Protein AF-A0A6P8LRF5-F1 (afdb_monomer_lite)

Organism: Bombus impatiens (NCBI:txid132113)

Secondary structure (DSSP, 8-state):
-------------GGG---GGGGTT-------GGGS-------GGGS----S--------------

Sequence (66 aa):
MTTNLWVEQSWYDYKLRWEPKEYGGVHMLHVPSDHIWRPDIVLYNNLPHAEGTGKGQKRSKKERRE

Foldseek 3Di:
DDDDDDDDDDDDDPVPDDDCVVVVNDPDDDDDPVVDDDDDDDDPVPDPPDPDDDDPPPPPPPPPDD

Radius of gyration: 18.05 Å; chains: 1; bounding box: 41×29×47 Å

pLDDT: mean 76.76, std 19.62, range [41.16, 96.0]

InterPro domains:
  IPR006201 Neurotransmitter-gated ion-channel [PR00252] (2-18)
  IPR006201 Neurotransmitter-gated ion-channel [PR00252] (35-46)
  IPR006201 Neurotransmitter-gated ion-channel [PTHR18945] (1-51)
  IPR006202 Neurotransmitter-gated ion-channel ligand-binding domain [PF02931] (1-48)
  IPR036734 Neurotransmitter-gated ion-channel ligand-binding domain superfamily [G3DSA:2.70.170.10] (1-64)
  IPR036734 Neurotransmitter-gated ion-channel ligand-binding domain superfamily [SSF63712] (1-47)

Structure (mmCIF, N/CA/C/O backbone):
data_AF-A0A6P8LRF5-F1
#
_entry.id   AF-A0A6P8LRF5-F1
#
loop_
_atom_site.group_PDB
_atom_site.id
_atom_site.type_symbol
_atom_site.label_atom_id
_atom_site.label_alt_id
_atom_site.label_comp_id
_atom_site.label_asym_id
_atom_site.label_entity_id
_atom_site.label_seq_id
_atom_site.pdbx_PDB_ins_code
_atom_site.Cartn_x
_atom_site.Cartn_y
_atom_site.Cartn_z
_atom_site.occupancy
_atom_site.B_iso_or_equiv
_atom_site.auth_seq_id
_atom_site.auth_comp_id
_atom_site.auth_asym_id
_atom_site.auth_atom_id
_atom_site.pdbx_PDB_model_num
ATOM 1 N N . MET A 1 1 ? 23.271 -11.356 -14.400 1.00 73.94 1 MET A N 1
ATOM 2 C CA . MET A 1 1 ? 23.128 -11.735 -12.976 1.00 73.94 1 MET A CA 1
ATOM 3 C C . MET A 1 1 ? 21.649 -11.649 -12.629 1.00 73.94 1 MET A C 1
ATOM 5 O O . MET A 1 1 ? 21.012 -10.718 -13.107 1.00 73.94 1 MET A O 1
ATOM 9 N N . THR A 1 2 ? 21.110 -12.594 -11.858 1.00 79.38 2 THR A N 1
ATOM 10 C CA . THR A 1 2 ? 19.695 -12.608 -11.443 1.00 79.38 2 THR A CA 1
ATOM 11 C C . THR A 1 2 ? 19.644 -12.554 -9.921 1.00 79.38 2 THR A C 1
ATOM 13 O O . THR A 1 2 ? 20.282 -13.381 -9.273 1.00 79.38 2 THR A O 1
ATOM 16 N N . THR A 1 3 ? 18.905 -11.597 -9.360 1.00 85.06 3 THR A N 1
ATOM 17 C CA . THR A 1 3 ? 18.801 -11.387 -7.908 1.00 85.06 3 THR A CA 1
ATOM 18 C C . THR A 1 3 ? 17.332 -11.384 -7.502 1.00 85.06 3 THR A C 1
ATOM 20 O O . THR A 1 3 ? 16.531 -10.676 -8.109 1.00 85.06 3 THR A O 1
ATOM 23 N N . ASN A 1 4 ? 16.981 -12.154 -6.471 1.00 89.44 4 ASN A N 1
ATOM 24 C CA . ASN A 1 4 ? 15.652 -12.122 -5.861 1.00 89.44 4 ASN A CA 1
ATOM 25 C C . ASN A 1 4 ? 15.605 -11.006 -4.818 1.00 89.44 4 ASN A C 1
ATOM 27 O O . ASN A 1 4 ? 16.425 -10.991 -3.901 1.00 89.44 4 ASN A O 1
ATOM 31 N N . LEU A 1 5 ? 14.658 -10.079 -4.962 1.00 88.56 5 LEU A N 1
ATOM 32 C CA . LEU A 1 5 ? 14.518 -8.915 -4.090 1.00 88.56 5 LEU A CA 1
ATOM 33 C C . LEU A 1 5 ? 13.049 -8.714 -3.714 1.00 88.56 5 LEU A C 1
ATOM 35 O O . LEU A 1 5 ? 12.161 -8.877 -4.550 1.00 88.56 5 LEU A O 1
ATOM 39 N N . TRP A 1 6 ? 12.818 -8.312 -2.467 1.00 91.19 6 TRP A N 1
ATOM 40 C CA . TRP A 1 6 ? 11.530 -7.805 -2.004 1.00 91.19 6 TRP A CA 1
ATOM 41 C C . TRP A 1 6 ? 11.554 -6.282 -2.071 1.00 91.19 6 TRP A C 1
ATOM 43 O O . TRP A 1 6 ? 12.488 -5.658 -1.572 1.00 91.19 6 TRP A O 1
ATOM 53 N N . VAL A 1 7 ? 10.543 -5.690 -2.705 1.00 89.00 7 VAL A N 1
ATOM 54 C CA . VAL A 1 7 ? 10.421 -4.234 -2.841 1.00 89.00 7 VAL A CA 1
ATOM 55 C C . VAL A 1 7 ? 9.213 -3.776 -2.040 1.00 89.00 7 VA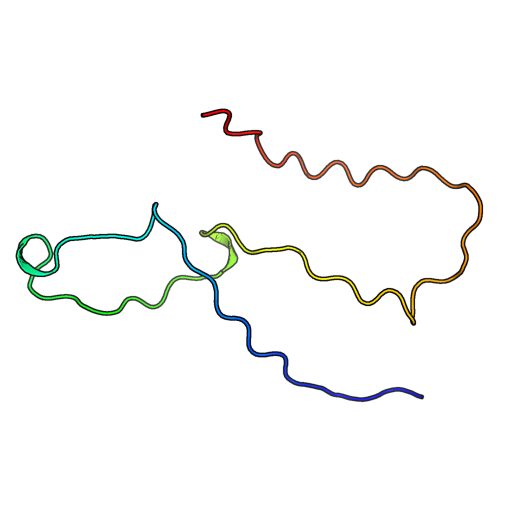L A C 1
ATOM 57 O O . VAL A 1 7 ? 8.074 -4.029 -2.430 1.00 89.00 7 VAL A O 1
ATOM 60 N N . GLU A 1 8 ? 9.469 -3.101 -0.926 1.00 92.12 8 GLU A N 1
ATOM 61 C CA . GLU A 1 8 ? 8.438 -2.432 -0.138 1.00 92.12 8 GLU A CA 1
ATOM 62 C C . GLU A 1 8 ? 8.091 -1.082 -0.780 1.00 92.12 8 GLU A C 1
ATOM 64 O O . GLU A 1 8 ? 8.973 -0.336 -1.207 1.00 92.12 8 GLU A O 1
ATOM 69 N N . GLN A 1 9 ? 6.797 -0.781 -0.893 1.00 90.62 9 GLN A N 1
ATOM 70 C CA . GLN A 1 9 ? 6.301 0.455 -1.494 1.00 90.62 9 GLN A CA 1
ATOM 71 C C . GLN A 1 9 ? 5.252 1.080 -0.587 1.00 90.62 9 GLN A C 1
ATOM 73 O O . GLN A 1 9 ? 4.273 0.426 -0.232 1.00 90.62 9 GLN A O 1
ATOM 78 N N . SER A 1 10 ? 5.426 2.367 -0.306 1.00 92.06 10 SER A N 1
ATOM 79 C CA . SER A 1 10 ? 4.498 3.165 0.488 1.00 92.06 10 SER A CA 1
ATOM 80 C C . SER A 1 10 ? 4.180 4.443 -0.270 1.00 92.06 10 SER A C 1
ATOM 82 O O . SER A 1 10 ? 5.081 5.162 -0.701 1.00 92.06 10 SER A O 1
ATOM 84 N N . TRP A 1 11 ? 2.894 4.726 -0.449 1.00 92.50 11 TRP A N 1
ATOM 85 C CA . TRP A 1 11 ? 2.423 5.966 -1.055 1.00 92.50 11 TRP A CA 1
ATOM 86 C C . TRP A 1 11 ? 1.205 6.488 -0.308 1.00 92.5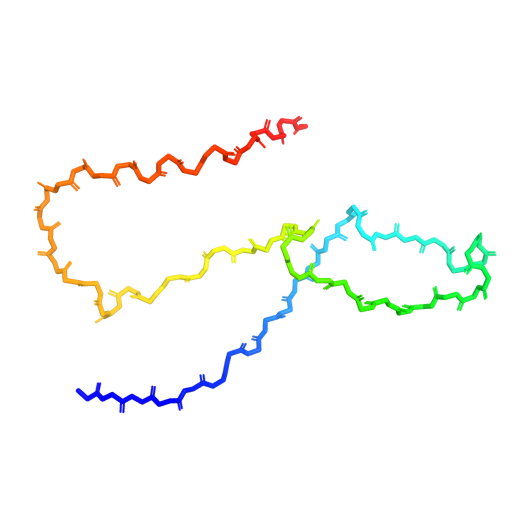0 11 TRP A C 1
ATOM 88 O O . TRP A 1 11 ? 0.581 5.788 0.488 1.00 92.50 11 TRP A O 1
ATOM 98 N N . TYR A 1 12 ? 0.882 7.746 -0.579 1.00 92.25 12 TYR A N 1
ATOM 99 C CA . TYR A 1 12 ? -0.245 8.426 0.020 1.00 92.25 12 TYR A CA 1
ATOM 100 C C . TYR A 1 12 ? -1.390 8.554 -0.992 1.00 92.25 12 TYR A C 1
ATOM 102 O O . TYR A 1 12 ? -1.209 9.184 -2.033 1.00 92.25 12 TYR A O 1
ATOM 110 N N . ASP A 1 13 ? -2.567 8.001 -0.689 1.00 92.50 13 ASP A N 1
ATOM 111 C CA . ASP A 1 13 ? -3.770 8.146 -1.518 1.00 92.50 13 ASP A CA 1
ATOM 112 C C . ASP A 1 13 ? -4.844 8.944 -0.766 1.00 92.50 13 ASP A C 1
ATOM 114 O O . ASP A 1 13 ? -5.327 8.539 0.292 1.00 92.50 13 ASP A O 1
ATOM 118 N N . TYR A 1 14 ? -5.225 10.102 -1.308 1.00 91.38 14 TYR A N 1
ATOM 119 C CA . TYR A 1 14 ? -6.242 10.962 -0.701 1.00 91.38 14 TYR A CA 1
ATOM 120 C C . TYR A 1 14 ? -7.658 10.380 -0.802 1.00 91.38 14 TYR A C 1
ATOM 122 O O . TYR A 1 14 ? -8.506 10.739 0.012 1.00 91.38 14 TYR A O 1
ATOM 130 N N . LYS A 1 15 ? -7.918 9.478 -1.760 1.00 90.12 15 LYS A N 1
ATOM 131 C CA . LYS A 1 15 ? -9.221 8.813 -1.935 1.00 90.12 15 LYS A CA 1
ATOM 132 C C . LYS A 1 15 ? -9.441 7.681 -0.937 1.00 90.12 15 LYS A C 1
ATOM 134 O O . LYS A 1 15 ? -10.576 7.254 -0.762 1.00 90.12 15 LYS A O 1
ATOM 139 N N . LEU A 1 16 ? -8.379 7.216 -0.281 1.00 92.44 16 LEU A N 1
ATO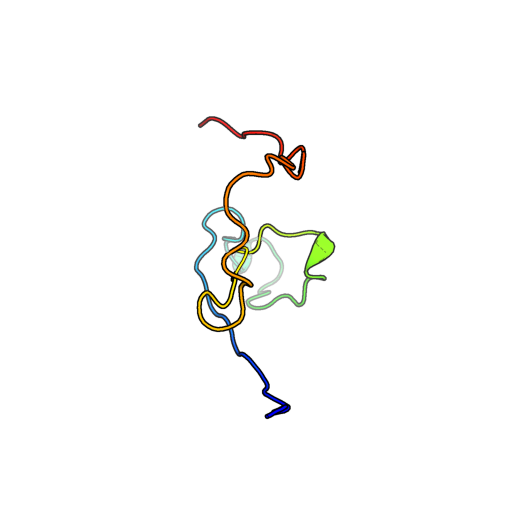M 140 C CA . LEU A 1 16 ? -8.421 6.177 0.751 1.00 92.44 16 LEU A CA 1
ATOM 141 C C . LEU A 1 16 ? -8.334 6.768 2.168 1.00 92.44 16 LEU A C 1
ATOM 143 O O . LEU A 1 16 ? -7.873 6.105 3.089 1.00 92.44 16 LEU A O 1
ATOM 147 N N . ARG A 1 17 ? -8.757 8.024 2.352 1.00 91.69 17 ARG A N 1
ATOM 148 C CA . ARG A 1 17 ? -8.901 8.651 3.673 1.00 91.69 17 ARG A CA 1
ATOM 149 C C . ARG A 1 17 ? -10.333 8.480 4.173 1.00 91.69 17 ARG A C 1
ATOM 151 O O . ARG A 1 17 ? -11.271 8.709 3.415 1.00 91.69 17 ARG A O 1
ATOM 158 N N . TRP A 1 18 ? -10.496 8.161 5.452 1.00 93.94 18 TRP A N 1
ATOM 159 C CA . TRP A 1 18 ? -11.796 8.148 6.127 1.00 93.94 18 TRP A CA 1
ATOM 160 C C . TRP A 1 18 ? -11.651 8.576 7.592 1.00 93.94 18 TRP A C 1
ATOM 162 O O . TRP A 1 18 ? -10.553 8.522 8.148 1.00 93.94 18 TRP A O 1
ATOM 172 N N . GLU A 1 19 ? -12.753 9.004 8.212 1.00 95.44 19 GLU A N 1
ATOM 173 C CA . GLU A 1 19 ? -12.819 9.290 9.649 1.00 95.44 19 GLU A CA 1
ATOM 174 C C . GLU A 1 19 ? -13.161 7.994 10.407 1.00 95.44 19 GLU A C 1
ATOM 176 O O . GLU A 1 19 ? -14.266 7.473 10.245 1.00 95.44 19 GLU A O 1
ATOM 181 N N . PRO A 1 20 ? -12.271 7.445 11.255 1.00 95.31 20 PRO A N 1
ATOM 182 C CA . PRO A 1 20 ? -12.500 6.160 11.920 1.00 95.31 20 PRO A CA 1
ATOM 183 C C . PRO A 1 20 ? -13.800 6.106 12.727 1.00 95.31 20 PRO A C 1
ATOM 185 O O . PRO A 1 20 ? -14.439 5.057 12.789 1.00 95.31 20 PRO A O 1
ATOM 188 N N . LYS A 1 21 ? -14.233 7.233 13.309 1.00 95.62 21 LYS A N 1
ATOM 189 C CA . LYS A 1 21 ? -15.472 7.318 14.102 1.00 95.62 21 LYS A CA 1
ATOM 190 C C . LYS A 1 21 ? -16.729 6.988 13.296 1.00 95.62 21 LYS A C 1
ATOM 192 O O . LYS A 1 21 ? -17.671 6.440 13.859 1.00 95.62 21 LYS A O 1
ATOM 197 N N . GLU A 1 22 ? -16.732 7.275 11.998 1.00 96.00 22 GLU A N 1
ATOM 198 C CA . GLU A 1 22 ? -17.862 6.982 11.107 1.00 96.00 22 GLU A CA 1
ATOM 199 C C . GLU A 1 22 ? -17.909 5.503 10.688 1.00 96.00 22 GLU A C 1
ATOM 201 O O . GLU A 1 22 ? -18.950 5.008 10.266 1.00 96.00 22 GLU A O 1
ATOM 206 N N . TYR A 1 23 ? -16.801 4.775 10.861 1.00 92.94 23 TYR A N 1
ATOM 207 C CA . TYR A 1 23 ? -16.624 3.389 10.417 1.00 92.94 23 TYR A CA 1
ATOM 208 C C . TYR A 1 23 ? -16.284 2.449 11.584 1.00 92.94 23 TYR A C 1
ATOM 210 O O . TYR A 1 23 ? -15.491 1.522 11.437 1.00 92.94 23 TYR A O 1
ATOM 218 N N . GLY A 1 24 ? -16.853 2.690 12.770 1.00 93.00 24 GLY A N 1
ATOM 219 C CA . GLY A 1 24 ? -16.717 1.786 13.923 1.00 93.00 24 GLY A CA 1
ATOM 220 C C . GLY A 1 24 ? -15.318 1.736 14.550 1.00 93.00 24 GLY A C 1
ATOM 221 O O . GLY A 1 24 ? -14.968 0.746 15.185 1.00 93.00 24 GLY A O 1
ATOM 222 N N . GLY A 1 25 ? -14.508 2.781 14.369 1.00 94.44 25 GLY A N 1
ATOM 223 C CA . GLY A 1 25 ? -13.145 2.869 14.900 1.00 94.44 25 GLY A CA 1
ATOM 224 C C . GLY A 1 25 ? -12.092 2.143 14.059 1.00 94.44 25 GLY A C 1
ATOM 225 O O . GLY A 1 25 ? -10.999 1.871 14.551 1.00 94.44 25 GLY A O 1
ATOM 226 N N . VAL A 1 26 ? -12.388 1.805 12.800 1.00 95.12 26 VAL A N 1
ATOM 227 C CA . VAL A 1 26 ? -11.421 1.133 11.921 1.00 95.12 26 VAL A CA 1
ATOM 228 C C . VAL A 1 26 ? -10.327 2.116 11.503 1.00 95.12 26 VAL A C 1
ATOM 230 O O . VAL A 1 26 ? -10.597 3.098 10.819 1.00 95.12 26 VAL A O 1
ATOM 233 N N . HIS A 1 27 ? -9.081 1.833 11.888 1.00 92.69 27 HIS A N 1
ATOM 234 C CA . HIS A 1 27 ? -7.904 2.641 11.534 1.00 92.69 27 HIS A CA 1
ATOM 235 C C . HIS A 1 27 ? -7.059 2.038 10.405 1.00 92.69 27 HIS A C 1
ATOM 237 O O . HIS A 1 27 ? -6.243 2.737 9.810 1.00 92.69 27 HIS A O 1
ATOM 243 N N . MET A 1 28 ? -7.231 0.746 10.111 1.00 92.81 28 MET A N 1
ATOM 244 C CA . MET A 1 28 ? -6.427 0.024 9.129 1.00 92.81 28 MET A CA 1
ATOM 245 C C . MET A 1 28 ? -7.288 -0.969 8.355 1.00 92.81 28 MET A C 1
ATOM 247 O O . MET A 1 28 ? -8.153 -1.628 8.930 1.00 92.81 28 MET A O 1
ATOM 251 N N . LEU A 1 29 ? -7.027 -1.083 7.054 1.00 92.06 29 LEU A N 1
ATOM 252 C CA . LEU A 1 29 ? -7.728 -1.988 6.153 1.00 92.06 29 LEU A CA 1
ATOM 253 C C . LEU A 1 29 ? -6.723 -2.686 5.237 1.00 92.06 29 LEU A C 1
ATOM 255 O O . LEU A 1 29 ? -5.818 -2.051 4.698 1.00 92.06 29 LEU A O 1
ATOM 259 N N . HIS A 1 30 ? -6.900 -3.989 5.036 1.00 92.56 30 HIS A N 1
ATOM 260 C CA . HIS A 1 30 ? -6.133 -4.754 4.058 1.00 92.56 30 HIS A CA 1
ATOM 261 C C . HIS A 1 30 ? -6.958 -4.876 2.777 1.00 92.56 30 HIS A C 1
ATOM 263 O O . HIS A 1 30 ? -7.974 -5.569 2.752 1.00 92.56 30 HIS A O 1
ATOM 269 N N . VAL A 1 31 ? -6.529 -4.188 1.718 1.00 90.62 31 VAL A N 1
ATOM 270 C CA . VAL A 1 31 ? -7.226 -4.170 0.425 1.00 90.62 31 VAL A CA 1
ATOM 271 C C . VAL A 1 31 ? -6.376 -4.884 -0.629 1.00 90.62 31 VAL A C 1
ATOM 273 O O . VAL A 1 31 ? -5.177 -4.606 -0.725 1.00 90.62 31 VAL A O 1
ATOM 276 N N . PRO A 1 32 ? -6.961 -5.780 -1.447 1.00 93.25 32 PRO A N 1
ATOM 277 C CA . PRO A 1 32 ? -6.275 -6.347 -2.601 1.00 93.25 32 PRO A CA 1
ATOM 278 C C . PRO A 1 32 ? -5.762 -5.247 -3.531 1.00 93.25 32 PRO A C 1
ATOM 280 O O . PRO A 1 32 ? -6.482 -4.303 -3.858 1.00 93.25 32 PRO A O 1
ATOM 283 N N . SER A 1 33 ? -4.519 -5.376 -3.992 1.00 88.62 33 SER A N 1
ATOM 284 C CA . SER A 1 33 ? -3.886 -4.336 -4.807 1.00 88.62 33 SER A CA 1
ATOM 285 C C . SER A 1 33 ? -4.590 -4.067 -6.138 1.00 88.62 33 SER A C 1
ATOM 287 O O . SER A 1 33 ? -4.450 -2.974 -6.672 1.00 88.62 33 SER A O 1
ATOM 289 N N . ASP A 1 34 ? -5.350 -5.029 -6.660 1.00 90.44 34 ASP A N 1
ATOM 290 C CA . ASP A 1 34 ? -6.073 -4.891 -7.930 1.00 90.44 34 ASP A CA 1
ATOM 291 C C . ASP A 1 34 ? -7.278 -3.941 -7.835 1.0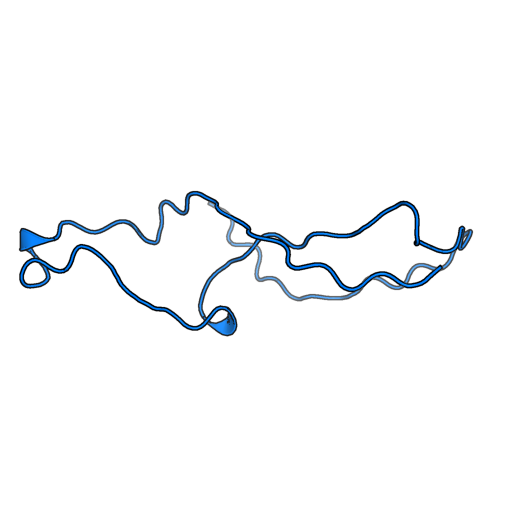0 90.44 34 ASP A C 1
ATOM 293 O O . ASP A 1 34 ? -7.804 -3.496 -8.853 1.00 90.44 34 ASP A O 1
ATOM 297 N N . HIS A 1 35 ? -7.716 -3.608 -6.617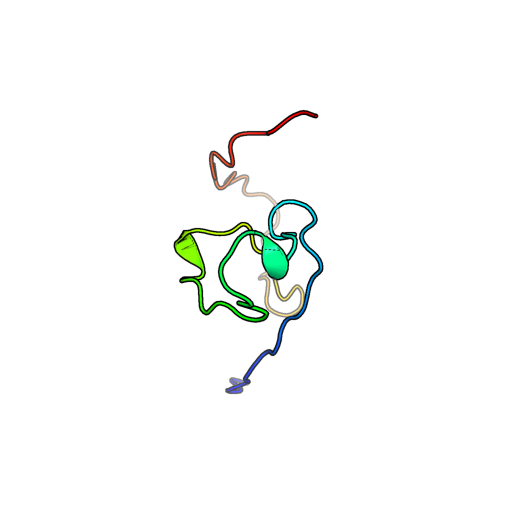 1.00 89.25 35 HIS A N 1
ATOM 298 C CA . HIS A 1 35 ? -8.853 -2.717 -6.374 1.00 89.25 35 HIS A CA 1
ATOM 299 C C . HIS A 1 35 ? -8.446 -1.259 -6.145 1.00 89.25 35 HIS A C 1
ATOM 301 O O . HIS A 1 35 ? -9.312 -0.384 -6.106 1.00 89.25 35 HIS A O 1
ATOM 307 N N . ILE A 1 36 ? -7.149 -0.982 -5.987 1.00 92.25 36 ILE A N 1
ATOM 308 C CA . ILE A 1 36 ? -6.637 0.360 -5.711 1.00 92.25 36 ILE A CA 1
ATOM 309 C C . ILE A 1 36 ? -5.654 0.797 -6.787 1.00 92.25 36 ILE A C 1
ATOM 311 O O . ILE A 1 36 ? -5.023 -0.005 -7.476 1.00 92.25 36 ILE A O 1
ATOM 315 N N . TRP A 1 37 ? -5.507 2.107 -6.938 1.00 91.44 37 TRP A N 1
ATOM 316 C CA . TRP A 1 37 ? -4.440 2.636 -7.765 1.00 91.44 37 TRP A CA 1
ATOM 317 C C . TRP A 1 37 ? -3.092 2.396 -7.074 1.00 91.44 37 TRP A C 1
ATOM 319 O O . TRP A 1 37 ? -2.932 2.691 -5.892 1.00 91.44 37 TRP A O 1
ATOM 329 N N . ARG A 1 38 ? -2.114 1.896 -7.830 1.00 90.44 38 ARG A N 1
ATOM 330 C CA . ARG A 1 38 ? -0.712 1.777 -7.416 1.00 90.44 38 ARG A CA 1
ATOM 331 C C . ARG A 1 38 ? 0.189 2.380 -8.502 1.00 90.44 38 ARG A C 1
ATOM 333 O O . ARG A 1 38 ? -0.160 2.274 -9.689 1.00 90.44 38 ARG A O 1
ATOM 340 N N . PRO A 1 39 ? 1.311 3.028 -8.144 1.00 88.00 39 PRO A N 1
ATOM 341 C CA . PRO A 1 39 ? 2.312 3.444 -9.119 1.00 88.00 39 PRO A CA 1
ATOM 342 C C . PRO A 1 39 ? 2.892 2.245 -9.881 1.00 88.00 39 PRO A C 1
ATOM 344 O O . PRO A 1 39 ? 3.125 1.175 -9.320 1.00 88.00 39 PRO A O 1
ATOM 347 N N . ASP A 1 40 ? 3.140 2.441 -11.174 1.00 85.69 40 ASP A N 1
ATOM 348 C CA . ASP A 1 40 ? 3.830 1.467 -12.017 1.00 85.69 40 ASP A CA 1
ATOM 349 C C . ASP A 1 40 ? 5.345 1.746 -11.9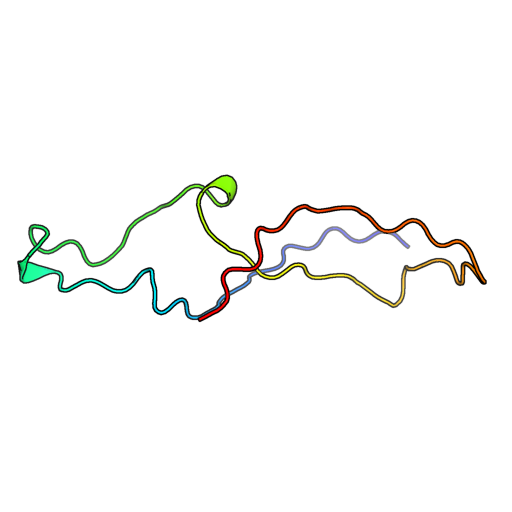44 1.00 85.69 40 ASP A C 1
ATOM 351 O O . ASP A 1 40 ? 5.800 2.789 -12.413 1.00 85.69 40 ASP A O 1
ATOM 355 N N . ILE A 1 41 ? 6.126 0.845 -11.330 1.00 84.50 41 ILE A N 1
ATOM 356 C CA . ILE A 1 41 ? 7.587 0.984 -11.168 1.00 84.50 41 ILE A CA 1
ATOM 357 C C . ILE A 1 41 ? 8.309 0.089 -12.180 1.00 84.50 41 ILE A C 1
ATOM 359 O O . ILE A 1 41 ? 8.033 -1.108 -12.264 1.00 84.50 41 ILE A O 1
ATOM 363 N N . VAL A 1 42 ? 9.258 0.663 -12.926 1.00 83.31 42 VAL A N 1
ATOM 364 C CA . VAL A 1 42 ? 10.077 -0.044 -13.924 1.00 83.31 42 VAL A CA 1
ATOM 365 C C . VAL A 1 42 ? 11.567 0.159 -13.656 1.00 83.31 42 VAL A C 1
ATOM 367 O O . VAL A 1 42 ? 12.004 1.249 -13.287 1.00 83.31 42 VAL A O 1
ATOM 370 N N . LEU A 1 43 ? 12.361 -0.896 -13.848 1.00 81.12 43 LEU A N 1
ATOM 371 C CA . LEU A 1 43 ? 13.814 -0.849 -13.696 1.00 81.12 43 LEU A CA 1
ATOM 372 C C . LEU A 1 43 ? 14.476 -0.537 -15.042 1.00 81.12 43 LEU A C 1
ATOM 374 O O . LEU A 1 43 ? 14.566 -1.405 -15.906 1.00 81.12 43 LEU A O 1
ATOM 378 N N . TYR A 1 44 ? 14.984 0.687 -15.196 1.00 73.00 44 TYR A N 1
ATOM 379 C CA . TYR A 1 44 ? 15.596 1.152 -16.447 1.00 73.00 44 TYR A CA 1
ATOM 380 C C . TYR A 1 44 ? 16.857 0.377 -16.851 1.00 73.00 44 TYR A C 1
ATOM 382 O O . TYR A 1 44 ? 17.072 0.143 -18.034 1.00 73.00 44 TYR A O 1
ATOM 390 N N . ASN A 1 45 ? 17.665 -0.071 -15.887 1.00 72.69 45 ASN A N 1
ATOM 391 C CA . ASN A 1 45 ? 18.973 -0.680 -16.161 1.00 72.69 45 ASN A CA 1
ATOM 392 C C . ASN A 1 45 ? 18.905 -2.113 -16.735 1.00 72.69 45 ASN A C 1
ATOM 394 O O . ASN A 1 45 ? 19.926 -2.672 -17.114 1.00 72.69 45 ASN A O 1
ATOM 398 N N . ASN A 1 46 ? 17.707 -2.703 -16.795 1.00 60.91 46 ASN A N 1
ATOM 399 C CA . ASN A 1 46 ? 17.452 -3.997 -17.434 1.00 60.91 46 ASN A CA 1
ATOM 400 C C . ASN A 1 46 ? 16.570 -3.866 -18.686 1.00 60.91 46 ASN A C 1
ATOM 402 O O . ASN A 1 46 ? 16.179 -4.884 -19.258 1.00 60.91 46 ASN A O 1
ATOM 406 N N . LEU A 1 47 ? 16.219 -2.645 -19.109 1.00 58.94 47 LEU A N 1
ATOM 407 C CA . LEU A 1 47 ? 15.505 -2.466 -20.366 1.00 58.94 47 LEU A CA 1
ATOM 408 C C . LEU A 1 47 ? 16.508 -2.708 -21.501 1.00 58.94 47 LEU A C 1
ATOM 410 O O . LEU A 1 47 ? 17.513 -1.996 -21.562 1.00 58.94 47 LEU A O 1
ATOM 414 N N . PRO A 1 48 ? 16.287 -3.698 -22.391 1.00 58.19 48 PRO A N 1
ATOM 415 C CA . PRO A 1 48 ? 17.077 -3.771 -23.608 1.00 58.19 48 PRO A CA 1
ATOM 416 C C . PRO A 1 48 ? 16.952 -2.414 -24.297 1.00 58.19 48 PRO A C 1
ATOM 418 O O . PRO A 1 48 ? 15.851 -1.861 -24.365 1.00 58.19 48 PRO A O 1
ATOM 421 N N . HIS A 1 49 ? 18.077 -1.866 -24.755 1.00 55.22 49 HIS A N 1
ATOM 422 C CA . HIS A 1 49 ? 18.120 -0.676 -25.596 1.00 55.22 49 HIS A CA 1
ATOM 423 C C . HIS A 1 49 ? 17.427 -1.008 -26.928 1.00 55.22 49 HIS A C 1
ATOM 425 O O . HIS A 1 49 ? 18.062 -1.277 -27.940 1.00 55.22 49 HIS A O 1
ATOM 431 N N . ALA A 1 50 ? 16.103 -1.128 -26.896 1.00 53.00 50 ALA A N 1
ATOM 432 C CA . ALA A 1 50 ? 15.269 -1.353 -28.050 1.00 53.00 50 ALA A CA 1
ATOM 433 C C . ALA A 1 50 ? 15.017 0.023 -28.646 1.00 53.00 50 ALA A C 1
ATOM 435 O O . ALA A 1 50 ? 14.051 0.712 -28.309 1.00 53.00 50 ALA A O 1
ATOM 436 N N . GLU A 1 51 ? 15.945 0.429 -29.506 1.00 49.50 51 GLU A N 1
ATOM 437 C CA . GLU A 1 51 ? 15.679 1.446 -30.504 1.00 49.50 51 GLU A CA 1
ATOM 438 C C . GLU A 1 51 ? 14.336 1.131 -31.182 1.00 49.50 51 GLU A C 1
ATOM 440 O O . GLU A 1 51 ? 14.108 0.039 -31.703 1.00 49.50 51 GLU A O 1
ATOM 445 N N . GLY A 1 52 ? 13.415 2.091 -31.108 1.00 53.22 52 GLY A N 1
ATOM 446 C CA . GLY A 1 52 ? 12.311 2.235 -32.047 1.00 53.22 52 GLY A CA 1
ATOM 447 C C . GLY A 1 52 ? 11.400 1.027 -32.258 1.00 53.22 52 GLY A C 1
ATOM 448 O O . GLY A 1 52 ? 11.260 0.577 -33.386 1.00 53.22 52 GLY A O 1
ATOM 449 N N . THR A 1 53 ? 10.647 0.581 -31.249 1.00 42.72 53 THR A N 1
ATOM 450 C CA . THR A 1 53 ? 9.335 -0.021 -31.545 1.00 42.72 53 THR A CA 1
ATOM 451 C C . THR A 1 53 ? 8.275 0.481 -30.574 1.00 42.72 53 THR A C 1
ATOM 453 O O . THR A 1 53 ? 8.209 0.113 -29.404 1.00 42.72 53 THR A O 1
ATOM 456 N N . GLY A 1 54 ? 7.409 1.357 -31.086 1.00 51.41 54 GLY A N 1
ATOM 457 C CA . GLY A 1 54 ? 6.176 1.738 -30.422 1.00 51.41 54 GLY A CA 1
ATOM 458 C C . GLY A 1 54 ? 5.287 0.514 -30.236 1.00 51.41 54 GLY A C 1
ATOM 459 O O . GLY A 1 54 ? 4.550 0.120 -31.134 1.00 51.41 54 GLY A O 1
ATOM 460 N N . LYS A 1 55 ? 5.309 -0.067 -29.041 1.00 41.59 55 LYS A N 1
ATOM 461 C CA . LYS A 1 55 ? 4.153 -0.782 -28.511 1.00 41.59 55 LYS A CA 1
ATOM 462 C C . LYS A 1 55 ? 3.656 -0.005 -27.314 1.00 41.59 55 LYS A C 1
ATOM 464 O O . LYS A 1 55 ? 4.034 -0.256 -26.176 1.00 41.59 55 LYS A O 1
ATOM 469 N N . GLY A 1 56 ? 2.793 0.966 -27.615 1.00 43.78 56 GLY A N 1
ATOM 470 C CA . GLY A 1 56 ? 1.888 1.535 -26.636 1.00 43.78 56 GLY A CA 1
ATOM 471 C C . GLY A 1 56 ? 1.145 0.387 -25.973 1.00 43.78 56 GLY A C 1
ATOM 472 O O . GLY A 1 56 ? 0.242 -0.211 -26.561 1.00 43.78 56 GLY A O 1
ATOM 473 N N . GLN A 1 57 ? 1.552 0.053 -24.754 1.00 43.16 57 GLN A N 1
ATOM 474 C CA . GLN A 1 57 ? 0.737 -0.751 -23.876 1.00 43.16 57 GLN A CA 1
ATOM 475 C C . GLN A 1 57 ? -0.480 0.127 -23.592 1.00 43.16 57 GLN A C 1
ATOM 477 O O . GLN A 1 57 ? -0.424 1.039 -22.770 1.00 43.16 57 GLN A O 1
ATOM 482 N N . LYS A 1 58 ? -1.567 -0.084 -24.345 1.00 46.38 58 LYS A N 1
ATOM 483 C CA . LYS A 1 58 ? -2.875 0.492 -24.034 1.00 46.38 58 LYS A CA 1
ATOM 484 C C . LYS A 1 58 ? -3.338 -0.117 -22.713 1.00 46.38 58 LYS A C 1
ATOM 486 O O . LYS A 1 58 ? -4.224 -0.963 -22.679 1.00 46.38 58 LYS A O 1
ATOM 491 N N . ARG A 1 59 ? -2.754 0.316 -21.597 1.00 46.66 59 ARG A N 1
ATOM 492 C CA . ARG A 1 59 ? -3.496 0.343 -20.350 1.00 46.66 59 ARG A CA 1
ATOM 493 C C . ARG A 1 59 ? -4.486 1.475 -20.529 1.00 46.66 59 ARG A C 1
ATOM 495 O O . ARG A 1 59 ? -4.128 2.645 -20.457 1.00 46.66 59 ARG A O 1
ATOM 502 N N . SER A 1 60 ? -5.733 1.103 -20.802 1.00 45.88 60 SER A N 1
ATOM 503 C CA . SER A 1 60 ? -6.885 1.973 -20.600 1.00 45.88 60 SER A CA 1
ATOM 504 C C . SER A 1 60 ? -7.001 2.259 -19.099 1.00 45.88 60 SER A C 1
ATOM 506 O O . SER A 1 60 ? -7.901 1.774 -18.420 1.00 45.88 60 SER A O 1
ATOM 508 N N . LYS A 1 61 ? -6.043 3.008 -18.548 1.00 51.78 61 LYS A N 1
ATOM 509 C CA . LYS A 1 61 ? -6.169 3.635 -17.244 1.00 51.78 61 LYS A CA 1
ATOM 510 C C . LYS A 1 61 ? -7.065 4.824 -17.525 1.00 51.78 61 LYS A C 1
ATOM 512 O O . LYS A 1 61 ? -6.610 5.820 -18.073 1.00 51.78 61 LYS A O 1
ATOM 517 N N . LYS A 1 62 ? -8.365 4.625 -17.286 1.00 47.41 62 LYS A N 1
ATOM 518 C CA . LYS A 1 62 ? -9.399 5.656 -17.349 1.00 47.41 62 LYS A CA 1
ATOM 519 C C . LYS A 1 62 ? -8.826 6.903 -16.685 1.00 47.41 62 LYS A C 1
ATOM 521 O O . LYS A 1 62 ? -8.636 6.925 -15.471 1.00 47.41 62 LYS A O 1
ATOM 526 N N . GLU A 1 63 ? -8.469 7.869 -17.520 1.00 46.66 63 GLU A N 1
ATOM 527 C CA . GLU A 1 63 ? -7.984 9.186 -17.147 1.00 46.66 63 GLU A CA 1
ATOM 528 C C . GLU A 1 63 ? -9.084 9.811 -16.287 1.00 46.66 63 GLU A C 1
ATOM 530 O O . GLU A 1 63 ? -10.089 10.302 -16.797 1.00 46.66 63 GLU A O 1
ATOM 535 N N . ARG A 1 64 ? -8.969 9.706 -14.957 1.00 54.59 64 ARG A N 1
ATOM 536 C CA . ARG A 1 64 ? -9.756 10.561 -14.071 1.00 54.59 64 ARG A CA 1
ATOM 537 C C . ARG A 1 64 ? -9.048 11.902 -14.066 1.00 54.59 64 ARG A C 1
ATOM 539 O O . ARG A 1 64 ? -8.179 12.144 -13.237 1.00 54.59 64 ARG A O 1
ATOM 546 N N . ARG A 1 65 ? -9.429 12.713 -15.054 1.00 41.16 65 ARG A N 1
ATOM 547 C CA . ARG A 1 65 ? -9.460 14.163 -14.923 1.00 41.16 65 ARG A CA 1
ATOM 548 C C . ARG A 1 65 ? -10.224 14.490 -13.645 1.00 41.16 65 ARG A C 1
ATOM 550 O O . ARG A 1 65 ? -11.401 14.145 -13.537 1.00 41.16 65 ARG A O 1
ATOM 557 N N . GLU A 1 66 ? -9.529 15.090 -12.701 1.00 42.97 66 GLU A N 1
ATOM 558 C CA . GLU A 1 66 ? -10.042 16.183 -11.881 1.00 42.97 66 GLU A CA 1
ATOM 559 C C . GLU A 1 66 ? -9.080 17.347 -12.123 1.00 42.97 66 GLU A C 1
ATOM 561 O O . GLU A 1 66 ? -7.853 17.086 -12.103 1.00 42.97 66 GLU A O 1
#